Protein AF-A0A9W3KHF9-F1 (afdb_monomer_lite)

Organism: NCBI:txid529122

Structure (mmCIF, N/CA/C/O backbone):
data_AF-A0A9W3KHF9-F1
#
_entry.id   AF-A0A9W3KHF9-F1
#
loop_
_atom_site.group_PDB
_atom_site.id
_atom_site.type_symbol
_atom_site.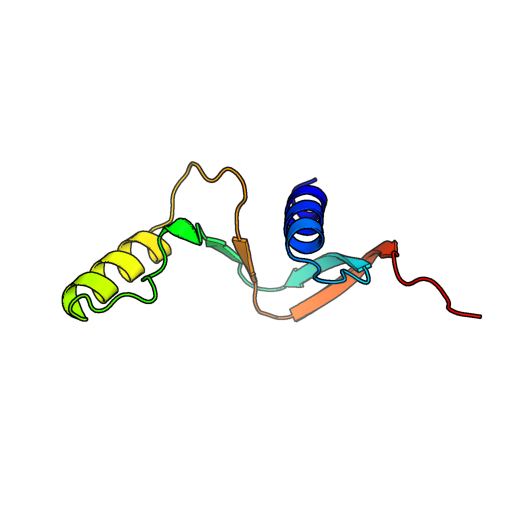label_atom_id
_atom_site.label_alt_id
_atom_site.label_comp_id
_atom_site.label_asym_id
_atom_site.label_entity_id
_atom_site.label_seq_id
_atom_site.pdbx_PDB_ins_code
_atom_site.Cartn_x
_atom_site.Cartn_y
_atom_site.Cartn_z
_atom_site.occupancy
_atom_site.B_iso_or_equiv
_atom_site.auth_seq_id
_atom_site.auth_comp_id
_atom_site.auth_asym_id
_atom_site.auth_atom_id
_atom_site.pdbx_PDB_model_num
ATOM 1 N N . MET A 1 1 ? 4.107 12.143 -11.547 1.00 66.25 1 MET A N 1
ATOM 2 C CA . MET A 1 1 ? 3.228 10.950 -11.466 1.00 66.25 1 MET A CA 1
ATOM 3 C C . MET A 1 1 ? 3.063 10.563 -9.994 1.00 66.25 1 MET A C 1
ATOM 5 O O . MET A 1 1 ? 3.925 10.973 -9.222 1.00 66.25 1 MET A O 1
ATOM 9 N N . PRO A 1 2 ? 2.028 9.804 -9.576 1.00 74.50 2 PRO A N 1
ATOM 10 C CA . PRO A 1 2 ? 1.853 9.407 -8.168 1.00 74.50 2 PRO A CA 1
ATOM 11 C C . PRO A 1 2 ? 3.096 8.730 -7.566 1.00 74.50 2 PRO A C 1
ATOM 13 O O . PRO A 1 2 ? 3.481 9.030 -6.440 1.00 74.50 2 PRO A O 1
ATOM 16 N N . GLY A 1 3 ? 3.804 7.908 -8.354 1.00 77.38 3 GLY A N 1
ATOM 17 C CA . GLY A 1 3 ? 5.078 7.301 -7.941 1.00 77.38 3 GLY A CA 1
ATOM 18 C C . GLY A 1 3 ? 6.162 8.320 -7.556 1.00 77.38 3 GLY A C 1
ATOM 19 O O . GLY A 1 3 ? 6.905 8.096 -6.609 1.00 77.38 3 GLY A O 1
ATOM 20 N N . THR A 1 4 ? 6.209 9.483 -8.215 1.00 87.12 4 THR A N 1
ATOM 21 C CA . THR A 1 4 ? 7.165 10.562 -7.906 1.00 87.12 4 THR A CA 1
ATOM 22 C C . THR A 1 4 ? 6.841 11.256 -6.579 1.00 87.12 4 THR A C 1
ATOM 24 O O . THR A 1 4 ? 7.750 11.625 -5.842 1.00 87.12 4 THR A O 1
ATOM 27 N N . GLN A 1 5 ? 5.552 11.421 -6.256 1.00 92.62 5 GLN A N 1
ATOM 28 C CA . GLN A 1 5 ? 5.111 12.004 -4.981 1.00 92.62 5 GLN A CA 1
ATOM 29 C C . GLN A 1 5 ? 5.417 11.059 -3.813 1.00 92.62 5 GLN A C 1
ATOM 31 O O . GLN A 1 5 ? 5.959 11.499 -2.800 1.00 92.62 5 GLN A O 1
ATOM 36 N N . TRP A 1 6 ? 5.165 9.756 -3.987 1.00 94.50 6 TRP A N 1
ATOM 37 C CA . TRP A 1 6 ? 5.583 8.737 -3.022 1.00 94.50 6 TRP A CA 1
ATOM 38 C C . TRP A 1 6 ? 7.102 8.713 -2.840 1.00 94.50 6 TRP A C 1
ATOM 40 O O . TRP A 1 6 ? 7.567 8.716 -1.706 1.00 94.50 6 TRP A O 1
ATOM 50 N N . LYS A 1 7 ? 7.891 8.770 -3.921 1.00 94.50 7 LYS A N 1
ATOM 51 C CA . LYS A 1 7 ? 9.357 8.824 -3.818 1.00 94.50 7 LYS A CA 1
ATOM 52 C C . LYS A 1 7 ? 9.839 10.035 -3.013 1.00 94.50 7 LYS A C 1
ATOM 54 O O . LYS A 1 7 ? 10.653 9.864 -2.115 1.00 94.50 7 LYS A O 1
ATOM 59 N N . ALA A 1 8 ? 9.315 11.232 -3.288 1.00 94.75 8 ALA A N 1
ATOM 60 C CA . ALA A 1 8 ? 9.692 12.441 -2.552 1.00 94.75 8 ALA A CA 1
ATOM 61 C C . ALA A 1 8 ? 9.395 12.320 -1.046 1.00 94.75 8 ALA A C 1
ATOM 63 O O . ALA A 1 8 ? 10.195 12.760 -0.221 1.00 94.75 8 ALA A O 1
ATOM 64 N N . LEU A 1 9 ? 8.279 11.674 -0.687 1.00 95.38 9 LEU A N 1
ATOM 65 C CA . LEU A 1 9 ? 7.973 11.347 0.703 1.00 95.38 9 LEU A CA 1
ATOM 66 C C . LEU A 1 9 ? 8.976 10.334 1.273 1.00 95.38 9 LEU A C 1
ATOM 68 O O . LEU A 1 9 ? 9.452 10.507 2.381 1.00 95.38 9 LEU A O 1
ATOM 72 N N . PHE A 1 10 ? 9.351 9.287 0.540 1.00 96.00 10 PHE A N 1
ATOM 73 C CA . PHE A 1 10 ? 10.366 8.337 1.015 1.00 96.00 10 PHE A CA 1
ATOM 74 C C . PHE A 1 10 ? 11.721 9.022 1.256 1.00 96.00 10 PHE A C 1
ATOM 76 O O . PHE A 1 10 ? 12.323 8.822 2.315 1.00 96.00 10 PHE A O 1
ATOM 83 N N . ASP A 1 11 ? 12.145 9.889 0.334 1.00 95.56 11 ASP A N 1
ATOM 84 C CA . ASP A 1 11 ? 13.386 10.658 0.441 1.00 95.56 11 ASP A CA 1
ATOM 85 C C . ASP A 1 11 ? 13.384 11.552 1.698 1.00 95.56 11 ASP A C 1
ATOM 87 O O . ASP A 1 11 ? 14.387 11.611 2.412 1.00 95.56 11 ASP A O 1
ATOM 91 N N . SER A 1 12 ? 12.250 12.187 2.041 1.00 97.31 12 SER A N 1
ATOM 92 C CA . SER A 1 12 ? 12.144 13.035 3.242 1.00 97.31 12 SER A CA 1
ATOM 93 C C . SER A 1 12 ? 12.263 12.267 4.563 1.00 97.31 12 SER A C 1
ATOM 95 O O . SER A 1 12 ? 12.514 12.878 5.598 1.00 97.31 12 SER A O 1
ATOM 97 N N . TYR A 1 13 ? 12.074 10.946 4.538 1.00 96.75 13 TYR A N 1
ATOM 98 C CA . TYR A 1 13 ? 12.270 10.045 5.680 1.00 96.75 13 TYR A CA 1
ATOM 99 C C . TYR A 1 13 ? 13.576 9.235 5.574 1.00 96.75 13 TYR A C 1
ATOM 101 O O . TYR A 1 13 ? 13.726 8.231 6.268 1.00 96.75 13 TYR A O 1
ATOM 109 N N . ASN A 1 14 ? 14.513 9.639 4.704 1.00 95.44 14 ASN A N 1
ATOM 110 C CA . ASN A 1 14 ? 15.791 8.955 4.469 1.00 95.44 14 ASN A CA 1
ATOM 111 C C . ASN A 1 14 ? 15.634 7.475 4.071 1.00 95.44 14 ASN A C 1
ATOM 113 O O . ASN A 1 14 ? 16.470 6.637 4.412 1.00 95.44 14 ASN A O 1
ATOM 117 N N . ARG A 1 15 ? 14.555 7.143 3.354 1.00 95.69 15 ARG A N 1
ATOM 118 C CA . ARG A 1 15 ? 14.311 5.796 2.831 1.00 95.69 15 ARG A CA 1
ATOM 119 C C . ARG A 1 15 ? 14.744 5.740 1.374 1.00 95.69 15 ARG A C 1
ATOM 121 O O . ARG A 1 15 ? 14.131 6.373 0.523 1.00 95.69 15 ARG A O 1
ATOM 128 N N . GLU A 1 16 ? 15.784 4.964 1.097 1.00 94.31 16 GLU A N 1
ATOM 129 C CA . GLU A 1 16 ? 16.301 4.785 -0.258 1.00 94.31 16 GLU A CA 1
ATOM 130 C C . GLU A 1 16 ? 15.272 4.079 -1.160 1.00 94.31 16 GLU A C 1
ATOM 132 O O . GLU A 1 16 ? 14.738 3.022 -0.816 1.00 94.31 16 GLU A O 1
ATOM 137 N N . VAL A 1 17 ? 14.992 4.676 -2.322 1.00 95.12 17 VAL A N 1
ATOM 138 C CA . VAL A 1 17 ? 14.161 4.089 -3.382 1.00 95.12 17 VAL A CA 1
ATOM 139 C C . VAL A 1 17 ? 15.078 3.691 -4.525 1.00 95.12 17 VAL A C 1
ATOM 141 O O . VAL A 1 17 ? 15.658 4.566 -5.156 1.00 95.12 17 VAL A O 1
ATOM 144 N N . LEU A 1 18 ? 15.182 2.390 -4.805 1.00 95.88 18 LEU A N 1
ATOM 145 C CA . LEU A 1 18 ? 16.070 1.876 -5.853 1.00 95.88 18 LEU A CA 1
ATOM 146 C C . LEU A 1 18 ? 15.515 2.129 -7.254 1.00 95.88 18 LEU A C 1
ATOM 148 O O . LEU A 1 18 ? 16.243 2.561 -8.137 1.00 95.88 18 LEU A O 1
ATOM 152 N N . GLN A 1 19 ? 14.229 1.854 -7.468 1.00 95.94 19 GLN A N 1
ATOM 153 C CA . GLN A 1 19 ? 13.600 1.931 -8.783 1.00 95.94 19 GLN A CA 1
ATOM 154 C C . GLN A 1 19 ? 12.131 2.336 -8.657 1.00 95.94 19 GLN A C 1
ATOM 156 O O . GLN A 1 19 ? 11.468 2.030 -7.661 1.00 95.94 19 GLN A O 1
ATOM 161 N N . ILE A 1 20 ? 11.605 2.974 -9.699 1.00 96.81 20 ILE A N 1
ATOM 162 C CA . ILE A 1 20 ? 10.165 3.076 -9.948 1.00 96.81 20 ILE A CA 1
ATOM 163 C C . ILE A 1 20 ? 9.868 2.232 -11.181 1.00 96.81 20 ILE A C 1
ATOM 165 O O . ILE A 1 20 ? 10.441 2.442 -12.248 1.00 96.81 20 ILE A O 1
ATOM 169 N N . VAL A 1 21 ? 8.9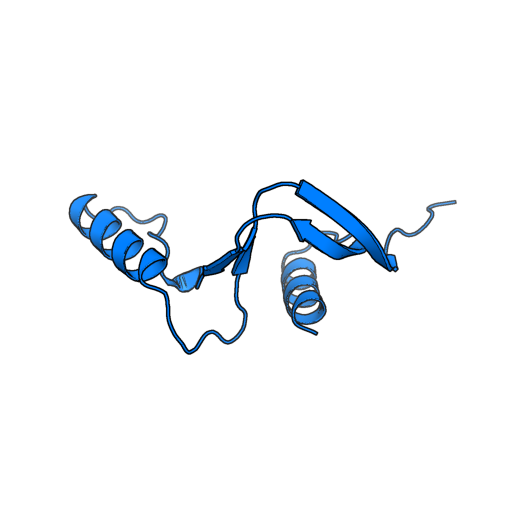59 1.272 -11.037 1.00 96.81 21 VAL A N 1
ATOM 170 C CA . VAL A 1 21 ? 8.619 0.311 -12.090 1.00 96.81 21 VAL A CA 1
ATOM 171 C C . VAL A 1 21 ? 7.144 0.384 -12.455 1.00 96.81 21 VAL A C 1
ATOM 173 O O . VAL A 1 21 ? 6.290 0.736 -11.639 1.00 96.81 21 VAL A O 1
ATOM 176 N N . LYS A 1 22 ? 6.837 0.021 -13.696 1.00 97.44 22 LYS A N 1
ATOM 177 C CA . LYS A 1 22 ? 5.475 -0.157 -14.185 1.00 97.44 22 LYS A CA 1
ATOM 178 C C . LYS A 1 22 ? 5.085 -1.618 -14.077 1.00 97.44 22 LYS A C 1
ATOM 180 O O . LYS A 1 22 ? 5.826 -2.507 -14.503 1.00 97.44 22 LYS A O 1
ATOM 185 N N . LEU A 1 23 ? 3.886 -1.851 -13.565 1.00 97.88 23 LEU A N 1
ATOM 186 C CA . LEU A 1 23 ? 3.347 -3.187 -13.366 1.00 97.88 23 LEU A CA 1
ATOM 187 C C . LEU A 1 23 ? 2.166 -3.435 -14.307 1.00 97.88 23 LEU A C 1
ATOM 189 O O . LEU A 1 23 ? 1.294 -2.576 -14.452 1.00 97.88 23 LEU A O 1
ATOM 193 N N . ARG A 1 24 ? 2.106 -4.628 -14.904 1.00 98.12 24 ARG A N 1
ATOM 194 C CA . ARG A 1 24 ? 0.869 -5.206 -15.439 1.00 98.12 24 ARG A CA 1
ATOM 195 C C . ARG A 1 24 ? 0.307 -6.154 -14.387 1.00 98.12 24 ARG A C 1
ATOM 197 O O . ARG A 1 24 ? 0.995 -7.07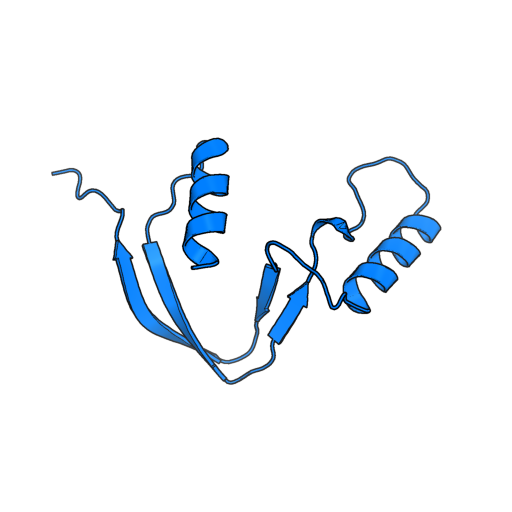5 -13.961 1.00 98.12 24 ARG A O 1
ATOM 204 N N . VAL A 1 25 ? -0.939 -5.928 -13.980 1.00 98.06 25 VAL A N 1
ATOM 205 C CA . VAL A 1 25 ? -1.609 -6.722 -12.943 1.00 98.06 25 VAL A CA 1
ATOM 206 C C . VAL A 1 25 ? -2.778 -7.486 -13.558 1.00 98.06 25 VAL A C 1
ATOM 208 O O . VAL A 1 25 ? -3.656 -6.882 -14.173 1.00 98.06 25 VAL A O 1
ATOM 211 N N . ILE A 1 26 ? -2.801 -8.805 -13.373 1.00 98.19 26 ILE A N 1
ATOM 212 C CA . ILE A 1 26 ? -3.945 -9.676 -13.656 1.00 98.19 26 ILE A CA 1
ATOM 213 C C . ILE A 1 26 ? -4.540 -10.079 -12.304 1.00 98.19 26 ILE A C 1
ATOM 215 O O . ILE A 1 26 ? -4.159 -11.077 -11.692 1.00 98.19 26 ILE A O 1
ATOM 219 N N . GLY A 1 27 ? -5.464 -9.256 -11.813 1.00 97.19 27 GLY A N 1
ATOM 220 C CA . GLY A 1 27 ? -6.076 -9.414 -10.498 1.00 97.19 27 GLY A CA 1
ATOM 221 C C . GLY A 1 27 ? -6.987 -8.244 -10.149 1.00 97.19 27 GLY A C 1
ATOM 222 O O . GLY A 1 27 ? -7.630 -7.671 -11.029 1.00 97.19 27 GLY A O 1
ATOM 223 N N . ARG A 1 28 ? -7.086 -7.908 -8.862 1.00 97.25 28 ARG A N 1
ATOM 224 C CA . ARG A 1 28 ? -7.917 -6.805 -8.359 1.00 97.25 28 ARG A CA 1
ATOM 225 C C . ARG A 1 28 ? -7.055 -5.715 -7.743 1.00 97.25 28 ARG A C 1
ATOM 227 O O . ARG A 1 28 ? -5.931 -5.965 -7.309 1.00 97.25 28 ARG A O 1
ATOM 234 N N . SER A 1 29 ? -7.636 -4.526 -7.655 1.00 95.00 29 SER A N 1
ATOM 235 C CA . SER A 1 29 ? -7.060 -3.400 -6.940 1.00 95.00 29 SER A CA 1
ATOM 236 C C . SER A 1 29 ? -8.063 -2.759 -5.983 1.00 95.00 29 SER A C 1
ATOM 238 O O . SER A 1 29 ? -9.279 -2.906 -6.134 1.00 95.00 29 SER A O 1
ATOM 240 N N . PHE A 1 30 ? -7.537 -2.057 -4.987 1.00 93.44 30 PHE A N 1
ATOM 241 C CA . PHE A 1 30 ? -8.291 -1.209 -4.076 1.00 93.44 30 PHE A CA 1
ATOM 242 C C . PHE A 1 30 ? -7.499 0.074 -3.816 1.00 93.44 30 PHE A C 1
ATOM 244 O O . PHE A 1 30 ? -6.327 0.010 -3.449 1.00 93.44 30 PHE A O 1
ATOM 251 N N . GLU A 1 31 ? -8.138 1.226 -4.007 1.00 92.06 31 GLU A N 1
ATOM 252 C CA . GLU A 1 31 ? -7.564 2.536 -3.696 1.00 92.06 31 GLU A CA 1
ATOM 253 C C . GLU A 1 31 ? -7.898 2.912 -2.251 1.00 92.06 31 GLU A C 1
ATOM 255 O O . GLU A 1 31 ? -9.037 3.245 -1.919 1.00 92.06 31 GLU A O 1
ATOM 260 N N . GLY A 1 32 ? -6.892 2.826 -1.384 1.00 90.06 32 GLY A N 1
ATOM 261 C CA . GLY A 1 32 ? -6.996 3.137 0.032 1.00 90.06 32 GLY A CA 1
ATOM 262 C C . GLY A 1 32 ? -6.492 4.537 0.369 1.00 90.06 32 GLY A C 1
ATOM 263 O O . GLY A 1 32 ? -5.546 5.051 -0.229 1.00 90.06 32 GLY A O 1
ATOM 264 N N . ASP A 1 33 ? -7.108 5.135 1.387 1.00 91.38 33 ASP A N 1
ATOM 265 C CA . ASP A 1 33 ? -6.572 6.299 2.093 1.00 91.38 33 ASP A CA 1
ATOM 266 C C . ASP A 1 33 ? -5.962 5.849 3.417 1.00 91.38 33 ASP A C 1
ATOM 268 O O . ASP A 1 33 ? -6.676 5.592 4.391 1.00 91.38 33 ASP A O 1
ATOM 272 N N . GLY A 1 34 ? -4.631 5.766 3.457 1.00 90.06 34 GLY A N 1
ATOM 273 C CA . GLY A 1 34 ? -3.880 5.370 4.649 1.00 90.06 34 GLY A CA 1
ATOM 274 C C . GLY A 1 34 ? -4.171 6.246 5.876 1.00 90.06 34 GLY A C 1
ATOM 275 O O . GLY A 1 34 ? -4.022 5.797 7.018 1.00 90.06 34 GLY A O 1
ATOM 276 N N . ASN A 1 35 ? -4.682 7.470 5.694 1.00 91.06 35 ASN A N 1
ATOM 277 C CA . ASN A 1 35 ? -5.084 8.314 6.816 1.00 91.06 35 ASN A CA 1
ATO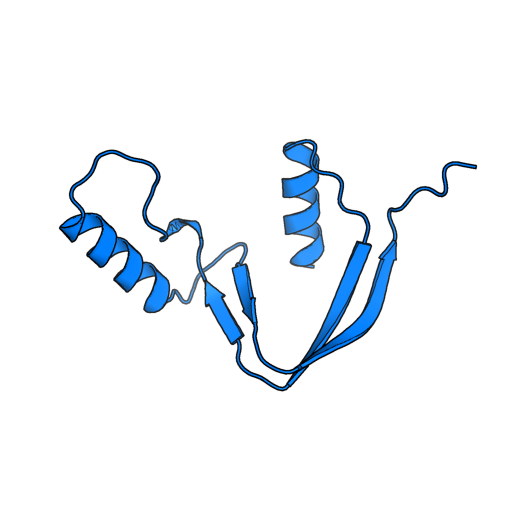M 278 C C . ASN A 1 35 ? -6.280 7.742 7.587 1.00 91.06 35 ASN A C 1
ATOM 280 O O . ASN A 1 35 ? -6.387 8.001 8.787 1.00 91.06 35 ASN A O 1
ATOM 284 N N . LEU A 1 36 ? -7.118 6.920 6.951 1.00 93.00 36 LEU A N 1
ATOM 285 C CA . LEU A 1 36 ? -8.291 6.292 7.566 1.00 93.00 36 LEU A CA 1
ATOM 286 C C . LEU A 1 36 ? -7.972 5.013 8.349 1.00 93.00 36 LEU A C 1
ATOM 288 O O . LEU A 1 36 ? -8.837 4.527 9.082 1.00 93.00 36 LEU A O 1
ATOM 292 N N . LEU A 1 37 ? -6.761 4.465 8.210 1.00 95.06 37 LEU A N 1
ATOM 293 C CA . LEU A 1 37 ? -6.355 3.278 8.957 1.00 95.06 37 LEU A CA 1
ATOM 294 C C . LEU A 1 37 ? -6.384 3.537 10.472 1.00 95.06 37 LEU A C 1
ATOM 296 O O . LEU A 1 37 ? -6.070 4.654 10.910 1.00 95.06 37 LEU A O 1
ATOM 300 N N . PRO A 1 38 ? -6.715 2.512 11.284 1.00 96.75 38 PRO A N 1
ATOM 301 C CA . PRO A 1 38 ? -6.567 2.594 12.729 1.00 96.75 38 PRO A CA 1
ATOM 302 C C . PRO A 1 38 ? -5.154 3.015 13.125 1.00 96.75 38 PRO A C 1
ATOM 304 O O . PRO A 1 38 ? -4.178 2.540 12.549 1.00 96.75 38 PRO A O 1
ATOM 307 N N . LYS A 1 39 ? -5.045 3.918 14.100 1.00 95.25 39 LYS A N 1
ATOM 308 C CA . LYS A 1 39 ? -3.757 4.485 14.516 1.00 95.25 39 LYS A CA 1
ATOM 309 C C . LYS A 1 39 ? -3.114 3.672 15.634 1.00 95.25 39 LYS A C 1
ATOM 311 O O . LYS A 1 39 ? -3.763 2.849 16.282 1.00 95.25 39 LYS A O 1
ATOM 316 N N . GLU A 1 40 ? -1.837 3.934 15.878 1.00 94.94 40 GLU A N 1
ATOM 317 C CA . GLU A 1 40 ? -1.020 3.335 16.945 1.00 94.94 40 GLU A CA 1
ATOM 318 C C . GLU A 1 40 ? -1.302 3.982 18.317 1.00 94.94 40 GLU A C 1
ATOM 320 O O . GLU A 1 40 ? -0.408 4.254 19.110 1.00 94.94 40 GLU A O 1
ATOM 325 N N . ASP A 1 41 ? -2.573 4.271 18.590 1.00 95.12 41 ASP A N 1
ATOM 326 C CA . ASP A 1 41 ? -3.056 4.860 19.835 1.00 95.12 41 ASP A CA 1
ATOM 327 C C . ASP A 1 41 ? -3.737 3.817 20.741 1.00 95.12 41 ASP A C 1
ATOM 329 O O . ASP A 1 41 ? -4.068 2.700 20.331 1.00 95.12 41 ASP A O 1
ATOM 333 N N . GLY A 1 42 ? -3.969 4.190 22.001 1.00 96.75 42 GLY A N 1
ATOM 334 C CA . GLY A 1 42 ? -4.580 3.328 23.018 1.00 96.75 42 GLY A CA 1
ATOM 335 C C . GLY A 1 42 ? -6.113 3.284 23.013 1.00 96.75 42 GLY A C 1
ATOM 336 O O . GLY A 1 42 ? -6.697 2.939 24.040 1.00 96.75 42 GLY A O 1
ATOM 337 N N . ILE A 1 43 ? -6.791 3.675 21.924 1.00 97.75 43 ILE A N 1
ATOM 338 C CA . ILE A 1 43 ? -8.266 3.698 21.890 1.00 97.75 43 ILE A CA 1
ATOM 339 C C . ILE A 1 43 ? -8.862 2.274 21.881 1.00 97.75 43 ILE A C 1
ATOM 341 O O . ILE A 1 43 ? -8.219 1.334 21.399 1.00 97.75 43 ILE A O 1
ATOM 345 N N . PRO A 1 44 ? -10.115 2.089 22.346 1.00 98.38 44 PRO A N 1
ATOM 346 C CA . PRO A 1 44 ? -10.774 0.786 22.341 1.00 98.38 44 PRO A CA 1
ATOM 347 C C . PRO A 1 44 ? -10.856 0.146 20.951 1.00 98.38 44 PRO A C 1
ATOM 349 O O . PRO A 1 44 ? -11.092 0.818 19.945 1.00 98.38 44 PRO A O 1
ATOM 352 N N . PHE A 1 45 ? -10.771 -1.185 20.899 1.00 97.88 45 PHE A N 1
ATOM 353 C CA . PHE A 1 45 ? -10.831 -1.940 19.641 1.00 97.88 45 PHE A CA 1
ATOM 354 C C . PHE A 1 45 ? -12.135 -1.724 18.869 1.00 97.88 45 PHE A C 1
ATOM 356 O O . PHE A 1 45 ? -12.113 -1.715 17.642 1.00 97.88 45 PHE A O 1
ATOM 363 N N . SER A 1 46 ? -13.256 -1.483 19.554 1.00 98.12 46 SER A N 1
ATOM 364 C CA . SER A 1 46 ? -14.521 -1.128 18.898 1.00 98.12 46 SER A CA 1
ATOM 365 C C . SER A 1 46 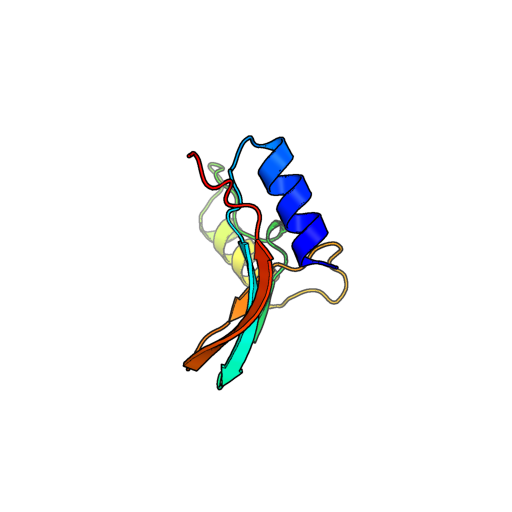? -14.379 0.111 18.009 1.00 98.12 46 SER A C 1
ATOM 367 O O . SER A 1 46 ? -14.885 0.121 16.892 1.00 98.12 46 SER A O 1
ATOM 369 N N . GLN A 1 47 ? -13.623 1.119 18.450 1.00 97.75 47 GLN A N 1
ATOM 370 C CA . GLN A 1 47 ? -13.361 2.324 17.660 1.00 97.75 47 GLN A CA 1
ATOM 371 C C . GLN A 1 47 ? -12.387 2.051 16.507 1.00 97.75 47 GLN A C 1
ATOM 373 O O . GLN A 1 47 ? -12.599 2.546 15.399 1.00 97.75 47 GLN A O 1
ATOM 378 N N . LYS A 1 48 ? -11.371 1.204 16.729 1.00 98.06 48 LYS A N 1
ATOM 379 C CA . LYS A 1 48 ? -10.461 0.752 15.662 1.00 98.06 48 LYS A CA 1
ATOM 380 C C . LYS A 1 48 ? -11.200 -0.026 14.564 1.00 98.06 48 LYS A C 1
ATOM 382 O O . LYS A 1 48 ? -10.902 0.142 13.385 1.00 98.06 48 LYS A O 1
ATOM 387 N N . ILE A 1 49 ? -12.222 -0.811 14.915 1.00 97.88 49 ILE A N 1
ATOM 388 C CA . ILE A 1 49 ? -13.084 -1.495 13.936 1.00 97.88 49 ILE A CA 1
ATOM 389 C C . ILE A 1 49 ? -13.862 -0.480 13.084 1.00 97.88 49 ILE A C 1
ATOM 391 O O . ILE A 1 49 ? -13.942 -0.650 11.867 1.00 97.88 49 ILE A O 1
ATOM 395 N N . GLU A 1 50 ? -14.389 0.601 13.670 1.00 97.44 50 GLU A N 1
ATOM 396 C CA . GLU A 1 50 ? -15.057 1.655 12.888 1.00 97.44 50 GLU A CA 1
ATOM 397 C C . GLU A 1 50 ? -14.092 2.397 11.949 1.00 97.44 50 GLU A C 1
ATOM 399 O O . GLU A 1 50 ? -14.465 2.724 10.822 1.00 97.44 50 GLU A O 1
ATOM 404 N N . GLN A 1 51 ? -12.846 2.640 12.373 1.00 96.12 51 GLN A N 1
ATOM 405 C CA . GLN A 1 51 ? -11.799 3.201 11.506 1.00 96.12 51 GLN A CA 1
ATOM 406 C C . GLN A 1 51 ? -11.521 2.276 10.312 1.00 96.12 51 GLN A C 1
ATOM 408 O O . GLN A 1 51 ? -11.576 2.719 9.165 1.00 96.12 51 GLN A O 1
ATOM 413 N N . ALA A 1 52 ? -11.352 0.972 10.554 1.00 96.44 52 ALA A N 1
ATOM 414 C CA . ALA A 1 52 ? -11.161 -0.011 9.489 1.00 96.44 52 ALA A CA 1
ATOM 415 C C . ALA A 1 52 ? -12.347 -0.055 8.506 1.00 96.44 52 ALA A C 1
ATOM 417 O O . ALA A 1 52 ? -12.145 -0.122 7.295 1.00 96.44 52 ALA A O 1
ATOM 418 N N . ARG A 1 53 ? -13.594 0.045 8.991 1.00 96.62 53 ARG A N 1
ATOM 419 C CA . ARG A 1 53 ? -14.772 0.136 8.108 1.00 96.62 53 ARG A CA 1
ATOM 420 C C . ARG A 1 53 ? -14.741 1.379 7.224 1.00 96.62 53 ARG A C 1
ATOM 422 O O . ARG A 1 53 ? -15.113 1.289 6.058 1.00 96.62 53 ARG A O 1
ATOM 429 N N . LYS A 1 54 ? -14.306 2.528 7.754 1.00 94.44 54 LYS A N 1
ATOM 430 C CA . LYS A 1 54 ? -14.151 3.762 6.965 1.00 94.44 54 LYS A CA 1
ATOM 431 C C . LYS A 1 54 ? -13.081 3.607 5.892 1.00 94.44 54 LYS A C 1
ATOM 433 O O . LYS A 1 54 ? -13.344 3.988 4.759 1.00 94.44 54 LYS A O 1
ATOM 438 N N . TYR A 1 55 ? -11.937 3.013 6.236 1.00 94.31 55 TYR A N 1
ATOM 439 C CA . TYR A 1 55 ? -10.884 2.698 5.273 1.00 94.31 55 TYR A CA 1
ATOM 440 C C . TYR A 1 55 ? -11.432 1.851 4.119 1.00 94.31 55 TYR A C 1
ATOM 442 O O . TYR A 1 55 ? -11.386 2.291 2.978 1.00 94.31 55 TYR A O 1
ATOM 450 N N . TRP A 1 56 ? -12.057 0.703 4.412 1.00 95.31 56 TRP A N 1
ATOM 451 C CA . TRP A 1 56 ? -12.563 -0.220 3.384 1.00 95.31 56 TRP A CA 1
ATOM 452 C C . TRP A 1 56 ? -13.764 0.294 2.590 1.00 95.31 56 TRP A C 1
ATOM 454 O O . TRP A 1 56 ? -13.990 -0.151 1.467 1.00 95.31 56 TRP A O 1
ATOM 464 N N . LYS A 1 57 ? -14.539 1.231 3.145 1.00 93.31 57 LYS A N 1
ATOM 465 C CA . LYS A 1 57 ? -15.593 1.922 2.391 1.00 93.31 57 LYS A CA 1
ATOM 466 C C . LYS A 1 57 ? -15.008 2.822 1.293 1.00 93.31 57 LYS A C 1
ATOM 468 O O . LYS A 1 57 ? -15.713 3.123 0.331 1.00 93.31 57 LYS A O 1
ATOM 473 N N . GLY A 1 58 ? -13.742 3.217 1.434 1.00 81.44 58 GLY A N 1
ATOM 474 C CA . GLY A 1 58 ? -13.032 4.090 0.512 1.00 81.44 58 GLY A CA 1
ATOM 475 C C . GLY A 1 58 ? -13.492 5.545 0.592 1.00 81.44 58 GLY A C 1
ATOM 476 O O . GLY A 1 58 ? -14.453 5.902 1.285 1.00 81.44 58 GLY A O 1
ATOM 477 N N . ASN A 1 59 ? -12.796 6.405 -0.145 1.00 72.12 59 ASN A N 1
ATOM 478 C CA . ASN A 1 59 ? -13.203 7.781 -0.394 1.00 72.12 59 ASN A CA 1
ATOM 479 C C . ASN A 1 59 ? -12.979 8.133 -1.876 1.00 72.12 59 ASN A C 1
ATOM 481 O O . ASN A 1 59 ? -12.189 7.504 -2.566 1.00 72.12 59 ASN A O 1
ATOM 485 N N . ILE A 1 60 ? -13.723 9.121 -2.381 1.00 59.84 60 ILE A N 1
ATOM 486 C CA . ILE A 1 60 ? -13.609 9.594 -3.778 1.00 59.84 60 ILE A CA 1
ATOM 487 C C . ILE A 1 60 ? -12.500 10.661 -3.904 1.00 59.84 60 ILE A C 1
ATOM 489 O O . ILE A 1 60 ? -12.155 11.096 -4.998 1.00 59.84 60 ILE A O 1
ATOM 493 N N . ARG A 1 61 ? -11.952 11.131 -2.777 1.00 63.22 61 ARG A N 1
ATOM 494 C CA . ARG A 1 61 ? -10.984 12.229 -2.717 1.00 63.22 61 ARG A CA 1
ATOM 495 C C . ARG A 1 61 ? -9.797 11.803 -1.877 1.00 63.22 61 ARG A C 1
ATOM 497 O O . ARG A 1 61 ? -9.852 11.898 -0.655 1.00 63.22 61 ARG A O 1
ATOM 504 N N . ASN A 1 62 ? -8.744 11.382 -2.559 1.00 69.31 62 ASN A N 1
ATOM 505 C CA . ASN A 1 62 ? -7.469 11.081 -1.947 1.00 69.31 62 ASN A CA 1
ATOM 506 C C . ASN A 1 62 ? -6.374 11.807 -2.729 1.00 69.31 62 ASN A C 1
ATOM 508 O O . ASN A 1 62 ? -6.296 11.662 -3.948 1.00 69.31 62 ASN A O 1
ATOM 512 N N . GLU A 1 63 ? -5.577 12.634 -2.054 1.00 70.81 63 GLU A N 1
ATOM 513 C CA . GLU A 1 63 ? -4.519 13.414 -2.715 1.00 70.81 63 GLU A CA 1
ATOM 514 C C . GLU A 1 63 ? -3.374 12.515 -3.192 1.00 70.81 63 GLU A C 1
ATOM 516 O O . GLU A 1 63 ? -2.791 12.765 -4.247 1.00 70.81 63 GLU A O 1
ATOM 521 N N . LEU A 1 64 ? -3.090 11.445 -2.441 1.00 84.44 64 LEU A N 1
ATOM 522 C CA . LEU A 1 64 ? -2.073 10.455 -2.770 1.00 84.44 64 LEU A CA 1
ATOM 523 C C . LEU A 1 64 ? -2.580 9.048 -2.402 1.00 84.44 64 LEU A C 1
ATOM 525 O O . LEU A 1 64 ? -2.385 8.602 -1.270 1.00 84.44 64 LEU A O 1
ATOM 529 N N . PRO A 1 65 ? -3.272 8.351 -3.323 1.00 85.00 65 PRO A N 1
ATOM 530 C CA . PRO A 1 65 ? -3.825 7.036 -3.036 1.00 85.00 65 PRO A CA 1
ATOM 531 C C . PRO A 1 65 ? -2.735 5.986 -2.810 1.00 85.00 65 PRO A C 1
ATOM 533 O O . PRO A 1 65 ? -1.717 5.947 -3.508 1.00 85.00 65 PRO A O 1
ATOM 536 N N . GLU A 1 66 ? -2.991 5.104 -1.845 1.00 89.44 66 GLU A N 1
ATOM 537 C CA . GLU A 1 66 ? -2.261 3.855 -1.659 1.00 89.44 66 GLU A CA 1
ATOM 538 C C . GLU A 1 66 ? -3.031 2.744 -2.378 1.00 89.44 66 GLU A C 1
ATOM 540 O O . GLU A 1 66 ? -4.174 2.440 -2.033 1.00 89.44 66 GLU A O 1
ATOM 545 N N . LEU A 1 67 ? -2.425 2.148 -3.405 1.00 93.25 67 LEU A N 1
ATOM 546 C CA . LEU A 1 67 ? -3.070 1.104 -4.192 1.00 93.25 67 LEU A CA 1
ATOM 547 C C . LEU A 1 67 ? -2.699 -0.278 -3.647 1.00 93.25 67 LEU A C 1
ATOM 549 O O . LEU A 1 67 ? -1.554 -0.713 -3.769 1.00 93.25 67 LEU A O 1
ATOM 553 N N . LEU A 1 68 ? -3.678 -0.997 -3.106 1.00 95.44 68 LEU A N 1
ATOM 554 C CA . LEU A 1 68 ? -3.538 -2.423 -2.820 1.00 95.44 68 LEU A CA 1
ATOM 555 C C . LEU A 1 68 ? -3.801 -3.202 -4.113 1.00 95.44 68 LEU A C 1
ATOM 557 O O . LEU A 1 68 ? -4.845 -3.008 -4.730 1.00 95.44 68 LEU A O 1
ATOM 561 N N . ILE A 1 69 ? -2.888 -4.085 -4.520 1.00 97.00 69 ILE A N 1
ATOM 562 C CA . ILE A 1 69 ? -3.014 -4.929 -5.722 1.00 97.00 69 ILE A CA 1
ATOM 563 C C . ILE A 1 69 ? -2.779 -6.403 -5.383 1.00 97.00 69 ILE A C 1
ATOM 565 O O . ILE A 1 69 ? -2.023 -6.720 -4.466 1.00 97.00 69 ILE A O 1
ATOM 569 N N . ASN A 1 70 ? -3.427 -7.313 -6.110 1.00 97.56 70 ASN A N 1
ATOM 570 C CA . ASN A 1 70 ? -3.216 -8.756 -5.969 1.00 97.56 70 ASN A CA 1
ATOM 571 C C . ASN A 1 70 ? -3.272 -9.491 -7.318 1.00 97.56 70 ASN A C 1
ATOM 573 O O . ASN A 1 70 ? -3.515 -8.875 -8.353 1.00 97.56 70 ASN A O 1
ATOM 577 N N . GLY A 1 71 ? -3.084 -10.814 -7.284 1.00 97.94 71 GLY A N 1
ATOM 578 C CA . GLY A 1 71 ? -3.103 -11.676 -8.467 1.00 97.94 71 GLY A CA 1
ATOM 579 C C . GLY A 1 71 ? -1.714 -11.853 -9.072 1.00 97.94 71 GLY A C 1
ATOM 580 O O . GLY A 1 71 ? -0.719 -11.857 -8.348 1.00 97.94 71 GLY A O 1
ATOM 581 N N . GLU A 1 72 ? -1.648 -12.019 -10.391 1.00 98.50 72 GLU A N 1
ATOM 582 C CA . GLU A 1 72 ? -0.373 -12.068 -11.108 1.00 98.50 72 GLU A CA 1
ATOM 583 C C . GLU A 1 72 ? 0.111 -10.644 -11.381 1.00 98.50 72 GLU A C 1
ATOM 585 O O . GLU A 1 72 ? -0.635 -9.810 -11.899 1.00 98.50 72 GLU A O 1
ATOM 590 N N . ILE A 1 73 ? 1.357 -10.358 -11.017 1.00 98.56 73 ILE A N 1
ATOM 591 C CA . ILE A 1 73 ? 1.952 -9.026 -11.117 1.00 98.56 73 ILE A CA 1
ATOM 592 C C . ILE A 1 73 ? 3.255 -9.163 -11.899 1.00 98.56 73 ILE A C 1
ATOM 594 O O . ILE A 1 73 ? 4.185 -9.832 -11.455 1.00 98.56 73 ILE A O 1
ATOM 598 N N . GLU A 1 74 ? 3.316 -8.528 -13.065 1.00 98.62 74 GLU A N 1
ATOM 599 C CA . GLU A 1 74 ? 4.473 -8.545 -13.958 1.00 98.62 74 GLU A CA 1
ATOM 600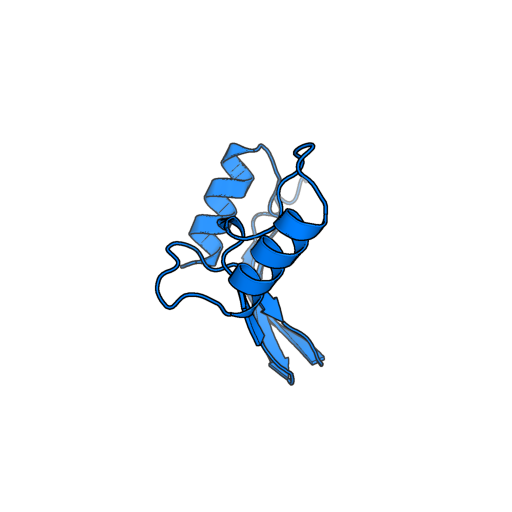 C C . GLU A 1 74 ? 5.086 -7.148 -14.047 1.00 98.62 74 GLU A C 1
ATOM 602 O O . GLU A 1 74 ? 4.382 -6.167 -14.297 1.00 98.62 74 GLU A O 1
ATOM 607 N N . VAL A 1 75 ? 6.407 -7.053 -13.887 1.00 98.19 75 VAL A N 1
ATOM 608 C CA . VAL A 1 75 ? 7.153 -5.831 -14.200 1.00 98.19 75 VAL A CA 1
ATOM 609 C C . VAL A 1 75 ? 7.286 -5.729 -15.714 1.00 98.19 75 VAL A C 1
ATOM 611 O O . VAL A 1 75 ? 7.936 -6.565 -16.332 1.00 98.19 75 VAL A O 1
ATOM 614 N N . VAL A 1 76 ? 6.676 -4.705 -16.309 1.00 98.38 76 VAL A N 1
ATOM 615 C CA . VAL A 1 76 ? 6.693 -4.509 -17.770 1.00 98.38 76 VAL A CA 1
ATOM 616 C C . VAL A 1 76 ? 7.656 -3.416 -18.222 1.00 98.38 76 VAL A C 1
ATOM 618 O O . VAL A 1 76 ? 7.982 -3.345 -19.402 1.00 98.38 76 VAL A O 1
ATOM 621 N N . GLU A 1 77 ? 8.094 -2.551 -17.307 1.00 98.06 77 GLU A N 1
ATOM 622 C CA . GLU A 1 77 ? 8.970 -1.416 -17.610 1.00 98.06 77 GLU A CA 1
ATOM 623 C C . GLU A 1 77 ? 9.647 -0.920 -16.323 1.00 98.06 77 GLU A C 1
ATOM 625 O O . GLU A 1 77 ? 8.999 -0.827 -15.277 1.00 98.06 77 GLU A O 1
ATOM 630 N N . ILE A 1 78 ? 10.934 -0.575 -16.398 1.00 96.81 78 ILE A N 1
ATOM 631 C CA . ILE A 1 78 ? 11.623 0.219 -15.371 1.00 96.81 78 ILE A CA 1
ATOM 632 C C . ILE A 1 78 ? 11.507 1.675 -15.820 1.00 96.81 78 ILE A C 1
ATOM 634 O O . ILE A 1 78 ? 12.033 2.028 -16.871 1.00 96.81 78 ILE A O 1
ATOM 638 N N . ILE A 1 79 ? 10.770 2.489 -15.063 1.00 96.00 79 ILE A N 1
ATOM 639 C CA . ILE A 1 79 ? 10.517 3.897 -15.401 1.00 96.00 79 ILE A CA 1
ATOM 640 C C . ILE A 1 79 ? 11.720 4.745 -14.991 1.00 96.00 79 ILE A C 1
ATOM 642 O O . ILE A 1 79 ? 12.218 5.531 -15.789 1.00 96.00 79 ILE A O 1
ATOM 646 N N . ASP A 1 80 ? 12.194 4.552 -13.760 1.00 95.12 80 ASP A N 1
ATOM 647 C CA . ASP A 1 80 ? 13.359 5.240 -13.214 1.00 95.12 80 ASP A CA 1
ATOM 648 C C . ASP A 1 80 ? 14.229 4.242 -12.445 1.00 95.12 80 ASP A C 1
ATOM 650 O O . ASP A 1 80 ? 13.713 3.443 -11.656 1.00 95.12 80 ASP A O 1
ATOM 654 N N . ASP A 1 81 ? 15.543 4.323 -12.645 1.00 94.69 81 ASP A N 1
ATOM 655 C CA . ASP A 1 81 ? 16.543 3.585 -11.878 1.00 94.69 81 ASP A CA 1
ATOM 656 C C . ASP A 1 81 ? 17.431 4.577 -11.120 1.00 94.69 81 ASP A C 1
ATOM 658 O O . ASP A 1 81 ? 18.122 5.403 -11.716 1.00 94.69 81 ASP A O 1
ATOM 662 N N . PHE A 1 82 ? 17.359 4.524 -9.794 1.00 91.94 82 PHE A N 1
ATOM 663 C CA . PHE A 1 82 ? 18.133 5.357 -8.877 1.00 91.94 82 PHE A CA 1
ATOM 664 C C . PHE A 1 82 ? 19.276 4.579 -8.230 1.00 91.94 82 PHE A C 1
ATOM 666 O O . PHE A 1 82 ? 20.034 5.161 -7.449 1.00 91.94 82 PHE A O 1
ATOM 673 N N . SER A 1 83 ? 19.401 3.280 -8.525 1.00 86.50 83 SER A N 1
ATOM 674 C CA . SER A 1 83 ? 20.517 2.492 -8.034 1.00 86.50 83 SER A CA 1
ATOM 675 C C . SER A 1 83 ? 21.793 3.056 -8.649 1.00 86.50 83 SER A C 1
ATOM 677 O O . SER A 1 83 ? 22.094 2.930 -9.835 1.00 86.50 83 SER A O 1
ATOM 679 N N . SER A 1 84 ? 22.541 3.783 -7.826 1.00 67.06 84 SER A N 1
ATOM 680 C CA . SER A 1 84 ? 23.881 4.199 -8.197 1.00 67.06 84 SER A CA 1
ATOM 681 C C . SER A 1 84 ? 24.700 2.919 -8.262 1.00 67.06 84 SER A C 1
ATOM 683 O O . SER A 1 84 ? 24.857 2.245 -7.239 1.00 67.06 84 SER A O 1
ATOM 685 N N . ILE A 1 85 ? 25.211 2.563 -9.444 1.00 55.59 85 ILE A N 1
ATOM 686 C CA . ILE A 1 85 ? 26.299 1.592 -9.517 1.00 55.59 85 ILE A CA 1
ATOM 687 C C . ILE A 1 85 ? 27.435 2.217 -8.706 1.00 55.59 85 ILE A C 1
ATOM 689 O O . ILE A 1 85 ? 28.099 3.144 -9.166 1.00 55.59 85 ILE A O 1
ATOM 693 N N . HIS A 1 86 ? 27.610 1.762 -7.469 1.00 50.59 86 HIS A N 1
ATOM 694 C CA . HIS A 1 86 ? 28.813 2.041 -6.707 1.00 50.59 86 HIS A CA 1
ATOM 695 C C . HIS A 1 86 ? 29.911 1.191 -7.353 1.00 50.59 86 HIS A C 1
ATOM 697 O O . HIS A 1 86 ? 30.071 0.021 -7.008 1.00 50.59 86 HIS A O 1
ATOM 703 N N . ILE A 1 87 ? 30.567 1.751 -8.375 1.00 42.25 87 ILE A N 1
ATOM 704 C CA . ILE A 1 87 ? 31.858 1.256 -8.873 1.00 42.25 87 ILE A CA 1
ATOM 705 C C . ILE A 1 87 ? 32.946 1.813 -7.962 1.00 42.25 87 ILE A C 1
ATOM 707 O O . ILE A 1 87 ? 32.914 3.041 -7.715 1.00 42.25 87 ILE A O 1
#

Sequence (87 aa):
MPGTQWKALFDSYNREVLQIVKLRVIGRSFEGDGNLLPKEDGIPFSQKIEQARKYWKGNIRNELPELLINGEIEVVEIIDDFSSIHI

Secondary structure (DSSP, 8-state):
-HHHHHHHHHHHTT----EEEEEEEES-EEEE-GGGSPPSS---HHHHHHHHHHHHH--S--SS-EEEE-SEEEEEEEEEE------

Radius of gyration: 16.49 Å; chains: 1; bounding box: 48×26×41 Å

pLDDT: mean 90.76, std 11.75, range [42.25, 98.62]

Foldseek 3Di:
DLVVVVVVVCVVVVHDDFFDFDKDADFDKDWFDPVLQQDPDPDDVVVNVVSVVDRRVHDPDDPRTDMDGDDDIDGPGTPDGPPDPPD

InterPro domains:
  IPR018840 Protein of unknown function DUF2441 [PF10386] (5-81)